Protein AF-A0A8T3VT92-F1 (afdb_monomer_lite)

Radius of gyration: 28.11 Å; chains: 1; bounding box: 39×66×81 Å

pLDDT: mean 75.57, std 18.65, range [38.91, 95.56]

Foldseek 3Di:
DDDPPPLAADPDDDDDWDWDDDPPDIDTDDDPVNCVSNVHDPPDDDDDDDDDDDDPPPDVVVVVVVVVVVPPPPPDDDDDD

Sequence (81 aa):
MEEVATMKCITSSTYPAKVVKSGKVKYVAIPANVLHRMGLEEGDLLDVTISFPKMEEYDMETLRSLRDTDNTNKRSRRESE

Structure (mmCIF, N/CA/C/O backbone):
data_AF-A0A8T3VT92-F1
#
_entry.id   AF-A0A8T3VT92-F1
#
loop_
_atom_site.group_PDB
_atom_site.id
_atom_site.type_symbol
_atom_site.label_atom_id
_atom_site.label_alt_id
_atom_site.label_comp_id
_atom_site.label_asym_id
_atom_site.label_entity_id
_atom_site.label_seq_id
_atom_site.pdbx_PDB_ins_code
_atom_site.Cartn_x
_atom_site.Cartn_y
_atom_site.Cartn_z
_atom_site.occupancy
_atom_site.B_iso_or_equiv
_atom_site.auth_seq_id
_atom_site.auth_comp_id
_atom_site.auth_asym_id
_atom_site.auth_atom_id
_atom_site.pdbx_PDB_model_num
ATOM 1 N N . MET A 1 1 ? 22.836 9.852 -30.725 1.00 43.53 1 MET A N 1
ATOM 2 C CA . MET A 1 1 ? 22.651 9.034 -29.513 1.00 43.53 1 MET A CA 1
ATOM 3 C C . MET A 1 1 ? 21.790 9.863 -28.586 1.00 43.53 1 MET A C 1
ATOM 5 O O . MET A 1 1 ? 22.284 10.853 -28.070 1.00 43.53 1 MET A O 1
ATOM 9 N N . GLU A 1 2 ? 20.494 9.565 -28.512 1.00 47.72 2 GLU A N 1
ATOM 10 C CA . GLU A 1 2 ? 19.609 10.211 -27.539 1.00 47.72 2 GLU A CA 1
ATOM 11 C C . GLU A 1 2 ? 19.944 9.663 -26.155 1.00 47.72 2 GLU A C 1
ATOM 13 O O . GLU A 1 2 ? 19.940 8.453 -25.928 1.00 47.72 2 GLU A O 1
ATOM 18 N N . GLU A 1 3 ? 20.303 10.567 -25.255 1.00 52.62 3 GLU A N 1
ATOM 19 C CA . GLU A 1 3 ? 20.526 10.272 -23.852 1.00 52.62 3 GLU A CA 1
ATOM 20 C C . GLU A 1 3 ? 19.155 9.996 -23.226 1.00 52.62 3 GLU A C 1
ATOM 22 O O . GLU A 1 3 ? 18.380 10.908 -22.934 1.00 52.62 3 GLU A O 1
ATOM 27 N N . VAL A 1 4 ? 18.804 8.715 -23.100 1.00 59.03 4 VAL A N 1
ATOM 28 C CA . VAL A 1 4 ? 17.594 8.300 -22.392 1.00 59.03 4 VAL A CA 1
ATOM 29 C C . VAL A 1 4 ? 17.804 8.666 -20.930 1.00 59.03 4 VAL A C 1
ATOM 31 O O . VAL A 1 4 ? 18.539 7.990 -20.212 1.00 59.03 4 VAL A O 1
ATOM 34 N N . ALA A 1 5 ? 17.185 9.762 -20.494 1.00 57.56 5 ALA A N 1
ATOM 35 C CA . ALA A 1 5 ? 17.142 10.142 -19.094 1.00 57.56 5 ALA A CA 1
ATOM 36 C C . ALA A 1 5 ? 16.485 8.998 -18.307 1.00 57.56 5 ALA A C 1
ATOM 38 O O . ALA A 1 5 ? 15.262 8.863 -18.279 1.00 57.56 5 ALA A O 1
ATOM 39 N N . THR A 1 6 ? 17.295 8.137 -17.690 1.00 59.44 6 THR A N 1
ATOM 40 C CA . THR A 1 6 ? 16.804 7.072 -16.818 1.00 59.44 6 THR A CA 1
ATOM 41 C C . THR A 1 6 ? 16.161 7.733 -15.610 1.00 59.44 6 THR A C 1
ATOM 43 O O . THR A 1 6 ? 16.852 8.267 -14.735 1.00 59.44 6 THR A O 1
ATOM 46 N N . MET A 1 7 ? 14.829 7.753 -15.594 1.00 64.75 7 MET A N 1
ATOM 47 C CA . MET A 1 7 ? 14.044 8.268 -14.483 1.00 64.75 7 MET A CA 1
ATOM 48 C C . MET A 1 7 ? 14.437 7.464 -13.239 1.00 64.75 7 MET A C 1
ATOM 50 O O . MET A 1 7 ? 14.206 6.258 -13.171 1.00 64.75 7 MET A O 1
ATOM 54 N N . LYS A 1 8 ? 15.125 8.104 -12.285 1.00 76.94 8 LYS A N 1
ATOM 55 C CA . LYS A 1 8 ? 15.571 7.426 -11.063 1.00 76.94 8 LYS A CA 1
ATOM 56 C C . LYS A 1 8 ? 14.340 6.941 -10.303 1.00 76.94 8 LYS A C 1
ATOM 58 O O . LYS A 1 8 ? 13.532 7.759 -9.863 1.00 76.94 8 LYS A O 1
ATOM 63 N N . CYS A 1 9 ? 14.210 5.624 -10.171 1.00 83.00 9 CYS A N 1
ATOM 64 C CA . CYS A 1 9 ? 13.126 5.011 -9.419 1.00 83.00 9 CYS A CA 1
ATOM 65 C C . CYS A 1 9 ? 13.251 5.378 -7.935 1.00 83.00 9 CYS A C 1
ATOM 67 O O . CYS A 1 9 ? 14.357 5.447 -7.390 1.00 83.00 9 CYS A O 1
ATOM 69 N N . ILE A 1 10 ? 12.120 5.640 -7.286 1.00 87.19 10 ILE A N 1
ATOM 70 C CA . ILE A 1 10 ? 12.080 5.906 -5.845 1.00 87.19 10 ILE A CA 1
ATOM 71 C C . ILE A 1 10 ? 12.048 4.579 -5.079 1.00 87.19 10 ILE A C 1
ATOM 73 O O . ILE A 1 10 ? 11.395 3.632 -5.505 1.00 87.19 10 ILE A O 1
ATOM 77 N N . THR A 1 11 ? 12.739 4.507 -3.942 1.00 88.25 11 THR A N 1
ATOM 78 C CA . THR A 1 11 ? 12.863 3.271 -3.146 1.00 88.25 11 THR A CA 1
ATOM 79 C C . THR A 1 11 ? 11.715 3.061 -2.162 1.00 88.25 11 THR A C 1
ATOM 81 O O . THR A 1 11 ? 11.431 1.931 -1.781 1.00 88.25 11 THR A O 1
ATOM 84 N N . SER A 1 12 ? 11.040 4.131 -1.742 1.00 91.81 12 SER A N 1
ATOM 85 C CA . SER A 1 12 ? 9.880 4.066 -0.854 1.00 91.81 12 SER A CA 1
ATOM 86 C C . SER A 1 12 ? 8.892 5.195 -1.147 1.00 91.81 12 SER A C 1
ATOM 88 O O . SER A 1 12 ? 9.252 6.257 -1.666 1.00 91.81 12 SER A O 1
ATOM 90 N N . SER A 1 13 ? 7.616 4.963 -0.837 1.00 91.31 13 SER A N 1
ATOM 91 C CA . SER A 1 13 ? 6.562 5.963 -0.981 1.00 91.31 13 SER A CA 1
ATOM 92 C C . SER A 1 13 ? 5.498 5.788 0.096 1.00 91.31 13 SER A C 1
ATOM 94 O O . SER A 1 13 ? 5.073 4.670 0.375 1.00 91.31 13 SER A O 1
ATOM 96 N N . THR A 1 14 ? 5.040 6.905 0.658 1.00 92.88 14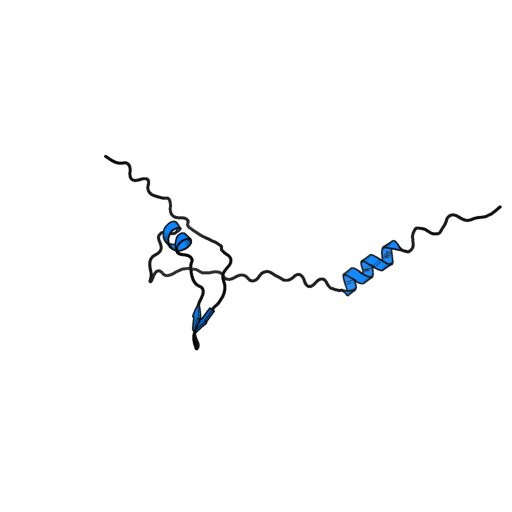 THR A N 1
ATOM 97 C CA . THR A 1 14 ? 3.937 6.950 1.622 1.00 92.88 14 THR A CA 1
ATOM 98 C C . THR A 1 14 ? 2.819 7.797 1.041 1.00 92.88 14 THR A C 1
ATOM 100 O O . THR A 1 14 ? 3.055 8.915 0.580 1.00 92.88 14 THR A O 1
ATOM 103 N N . TYR A 1 15 ? 1.597 7.279 1.067 1.00 91.31 15 TYR A N 1
ATOM 104 C CA . TYR A 1 15 ? 0.419 7.980 0.571 1.00 91.31 15 TYR A CA 1
ATOM 105 C C . TYR A 1 15 ? -0.815 7.602 1.397 1.00 91.31 15 TYR A C 1
ATOM 107 O O . TYR A 1 15 ? -0.894 6.485 1.914 1.00 91.31 15 TYR A O 1
ATOM 115 N N . PRO A 1 16 ? -1.789 8.519 1.541 1.00 91.56 16 PRO A N 1
ATOM 116 C CA . PRO A 1 16 ? -3.063 8.183 2.155 1.00 91.56 16 PRO A CA 1
ATOM 117 C C . PRO A 1 16 ? -3.779 7.152 1.284 1.00 91.56 16 PRO A C 1
ATOM 119 O O . PRO A 1 16 ? -3.881 7.308 0.067 1.00 91.56 16 PRO A O 1
ATOM 122 N N . ALA A 1 17 ? -4.293 6.103 1.914 1.00 91.44 17 ALA A N 1
ATOM 123 C CA . ALA A 1 17 ? -4.975 5.030 1.216 1.00 91.44 17 ALA A CA 1
ATOM 124 C C . ALA A 1 17 ? -6.227 4.591 1.974 1.00 91.44 17 ALA A C 1
ATOM 126 O O . ALA A 1 17 ? -6.345 4.768 3.188 1.00 91.44 17 ALA A O 1
ATOM 127 N N . LYS A 1 18 ? -7.174 4.004 1.242 1.00 91.06 18 LYS A N 1
ATOM 128 C CA . LYS A 1 18 ? -8.402 3.442 1.803 1.00 91.06 18 LYS A CA 1
ATOM 129 C C . LYS A 1 18 ? -8.388 1.931 1.636 1.00 91.06 18 LYS A C 1
ATOM 131 O O . LYS A 1 18 ? -8.177 1.428 0.536 1.00 91.06 18 LYS A O 1
ATOM 136 N N . VAL A 1 19 ? -8.675 1.219 2.722 1.00 91.81 19 VAL A N 1
ATOM 137 C CA . VAL A 1 19 ? -8.911 -0.225 2.670 1.00 91.81 19 VAL A CA 1
ATOM 138 C C . VAL A 1 19 ? -10.296 -0.470 2.081 1.00 91.81 19 VAL A C 1
ATOM 140 O O . VAL A 1 19 ? -11.301 0.019 2.606 1.00 91.81 19 VAL A O 1
ATOM 143 N N . VAL A 1 20 ? -10.351 -1.238 0.998 1.00 93.75 20 VAL A N 1
ATOM 144 C CA . VAL A 1 20 ? -11.595 -1.647 0.339 1.00 93.75 20 VAL A CA 1
ATOM 145 C C . VAL A 1 20 ? -11.831 -3.131 0.601 1.00 93.75 20 VAL A C 1
ATOM 147 O O . VAL A 1 20 ? -10.887 -3.916 0.699 1.00 93.75 20 VAL A O 1
ATOM 150 N N . LYS A 1 21 ? -13.098 -3.524 0.758 1.00 95.56 21 LYS A N 1
ATOM 151 C CA . LYS A 1 21 ? -13.508 -4.914 0.976 1.00 95.56 21 LYS A CA 1
ATOM 152 C C . LYS A 1 21 ? -14.300 -5.405 -0.231 1.00 95.56 21 LYS A C 1
ATOM 154 O O . LYS A 1 21 ? -15.317 -4.807 -0.568 1.00 95.56 21 LYS A O 1
ATOM 159 N N . SER A 1 22 ? -13.870 -6.518 -0.819 1.00 93.12 22 SER A N 1
ATOM 160 C CA . SER A 1 22 ? -14.629 -7.260 -1.829 1.00 93.12 22 SER A CA 1
ATOM 161 C C . SER A 1 22 ? -14.817 -8.698 -1.346 1.00 93.12 22 SER A C 1
ATOM 163 O O . SER A 1 22 ? -13.859 -9.459 -1.194 1.00 93.12 22 SER A O 1
ATOM 165 N N . GLY A 1 23 ? -16.055 -9.052 -0.993 1.00 93.44 23 GLY A N 1
ATOM 166 C CA . GLY A 1 23 ? -16.371 -10.336 -0.366 1.00 93.44 23 GLY A CA 1
ATOM 167 C C . GLY A 1 23 ? -15.609 -10.547 0.948 1.00 93.44 23 GLY A C 1
ATOM 168 O O . GLY A 1 23 ? -15.831 -9.834 1.930 1.00 93.44 23 GLY A O 1
ATOM 169 N N . LYS A 1 24 ? -14.714 -11.542 0.974 1.00 94.38 24 LYS A N 1
ATOM 170 C CA . LYS A 1 24 ? -13.849 -11.854 2.129 1.00 94.38 24 LYS A CA 1
ATOM 171 C C . LYS A 1 24 ? -12.456 -11.217 2.045 1.00 94.38 24 LYS A C 1
ATOM 173 O O . LYS A 1 24 ? -11.721 -11.275 3.026 1.00 94.38 24 LYS A O 1
ATOM 178 N N . VAL A 1 25 ? -12.103 -10.598 0.919 1.00 94.00 25 VAL A N 1
ATOM 179 C CA . VAL A 1 25 ? -10.767 -10.039 0.677 1.00 94.00 25 VAL A CA 1
ATOM 180 C C . VAL A 1 25 ? -10.764 -8.544 0.983 1.00 94.00 25 VAL A C 1
ATOM 182 O O . VAL A 1 25 ? -11.695 -7.817 0.623 1.00 94.00 25 VAL A O 1
ATOM 185 N N . LYS A 1 26 ? -9.712 -8.086 1.663 1.00 93.38 26 LYS A N 1
ATOM 186 C CA . LYS A 1 26 ? -9.409 -6.665 1.849 1.00 93.38 26 LYS A CA 1
ATOM 187 C C . LYS A 1 26 ? -8.200 -6.319 0.995 1.00 93.38 26 LYS A C 1
ATOM 189 O O . LYS A 1 26 ? -7.226 -7.063 1.012 1.00 93.38 26 LYS A O 1
ATOM 194 N N . TYR A 1 27 ? -8.263 -5.205 0.283 1.00 92.88 27 TYR A N 1
ATOM 195 C CA . TYR A 1 27 ? -7.163 -4.730 -0.549 1.00 92.88 27 TYR A CA 1
ATOM 196 C C . TYR A 1 27 ? -6.993 -3.219 -0.409 1.00 92.88 27 TYR A C 1
ATOM 198 O O . TYR A 1 27 ? -7.913 -2.496 -0.010 1.00 92.88 27 TYR A O 1
ATOM 206 N N . VAL A 1 28 ? -5.789 -2.760 -0.733 1.00 92.38 28 VAL A N 1
ATOM 207 C CA . VAL A 1 28 ? -5.427 -1.349 -0.845 1.00 92.38 28 VAL A CA 1
ATOM 208 C C . VAL A 1 28 ? -4.990 -1.125 -2.285 1.00 92.38 28 VAL A C 1
ATOM 210 O O . VAL A 1 28 ? -4.135 -1.848 -2.785 1.00 92.38 28 VAL A O 1
ATOM 213 N N . ALA A 1 29 ? -5.607 -0.163 -2.966 1.00 91.12 29 ALA A N 1
ATOM 214 C CA . ALA A 1 29 ? -5.225 0.173 -4.331 1.00 91.12 29 ALA A CA 1
ATOM 215 C C . ALA A 1 29 ? -3.939 1.009 -4.323 1.00 91.12 29 ALA A C 1
ATOM 217 O O . ALA A 1 29 ? -3.873 2.029 -3.632 1.00 91.12 29 ALA A O 1
ATOM 218 N N . ILE A 1 30 ? -2.946 0.589 -5.108 1.00 90.94 30 ILE A N 1
ATOM 219 C CA . ILE A 1 30 ? -1.718 1.353 -5.330 1.00 90.94 30 ILE A CA 1
ATOM 220 C C . ILE A 1 30 ? -1.967 2.330 -6.489 1.00 90.94 30 ILE A C 1
ATOM 222 O O . ILE A 1 30 ? -2.371 1.900 -7.570 1.00 90.94 30 ILE A O 1
ATOM 226 N N . PRO A 1 31 ? -1.750 3.642 -6.305 1.00 92.12 31 PRO A N 1
ATOM 227 C CA . PRO A 1 31 ? -1.873 4.612 -7.387 1.00 92.12 31 PRO A CA 1
ATOM 228 C C . PRO A 1 31 ? -0.896 4.338 -8.546 1.00 92.12 31 PRO A C 1
ATOM 230 O O . PRO A 1 31 ? 0.282 4.063 -8.319 1.00 92.12 31 PRO A O 1
ATOM 233 N N . ALA A 1 32 ? -1.343 4.498 -9.797 1.00 91.75 32 ALA A N 1
ATOM 234 C CA . ALA A 1 32 ? -0.517 4.239 -10.988 1.00 91.75 32 ALA A CA 1
ATOM 235 C C . ALA A 1 32 ? 0.772 5.084 -11.036 1.00 91.75 32 ALA A C 1
ATOM 237 O O . ALA A 1 32 ? 1.830 4.619 -11.445 1.00 91.75 32 ALA A O 1
ATOM 238 N N . ASN A 1 33 ? 0.719 6.322 -10.539 1.00 90.88 33 ASN A N 1
ATOM 239 C CA . ASN A 1 33 ? 1.895 7.185 -10.421 1.00 90.88 33 ASN A CA 1
ATOM 240 C C . ASN A 1 33 ? 2.912 6.688 -9.377 1.00 90.88 33 ASN A C 1
ATOM 242 O O . ASN A 1 33 ? 4.079 7.072 -9.437 1.00 90.88 33 ASN A O 1
ATOM 246 N N . VAL A 1 34 ? 2.492 5.899 -8.386 1.00 91.12 34 VAL A N 1
ATOM 247 C CA . VAL A 1 34 ? 3.405 5.247 -7.438 1.00 91.12 34 VAL A CA 1
ATOM 248 C C . VAL A 1 34 ? 4.062 4.051 -8.118 1.00 91.12 34 VAL A C 1
ATOM 250 O O . VAL A 1 34 ? 5.286 3.980 -8.090 1.00 91.12 34 VAL A O 1
ATOM 253 N N . LEU A 1 35 ? 3.286 3.212 -8.817 1.00 91.81 35 LEU A N 1
ATOM 254 C CA . LEU A 1 35 ? 3.815 2.088 -9.605 1.00 91.81 35 LEU A CA 1
ATOM 255 C C . LEU A 1 35 ? 4.884 2.554 -10.602 1.00 91.81 35 LEU A C 1
ATOM 257 O O . LEU A 1 35 ? 6.018 2.087 -10.552 1.00 91.81 35 LEU A O 1
ATOM 261 N N . HIS A 1 36 ? 4.572 3.562 -11.424 1.00 90.56 36 HIS A N 1
ATOM 262 C CA . HIS A 1 36 ? 5.504 4.077 -12.433 1.00 90.56 36 HIS A CA 1
ATOM 263 C C . HIS A 1 36 ? 6.776 4.680 -11.824 1.00 90.56 36 HIS A C 1
ATOM 265 O O . HIS A 1 36 ? 7.865 4.483 -12.351 1.00 90.56 36 HIS A O 1
ATOM 271 N N . ARG A 1 37 ? 6.663 5.428 -10.716 1.00 90.50 37 ARG A N 1
ATOM 272 C CA . ARG A 1 37 ? 7.835 6.052 -10.073 1.00 90.50 37 ARG A CA 1
ATOM 273 C C . ARG A 1 37 ? 8.719 5.047 -9.347 1.00 90.50 37 ARG A C 1
ATOM 275 O O . ARG A 1 37 ? 9.896 5.334 -9.153 1.00 90.50 37 ARG A O 1
ATOM 282 N N . MET A 1 38 ? 8.154 3.930 -8.899 1.00 91.25 38 MET A N 1
ATOM 283 C CA . MET A 1 38 ? 8.900 2.854 -8.248 1.00 91.25 38 MET A CA 1
ATOM 284 C C . MET A 1 38 ? 9.403 1.801 -9.243 1.00 91.25 38 MET A C 1
ATOM 286 O O . MET A 1 38 ? 10.240 0.994 -8.863 1.00 91.25 38 MET A O 1
ATOM 290 N N . GLY A 1 39 ? 8.939 1.833 -10.498 1.00 91.62 39 GLY A N 1
ATOM 291 C CA . GLY A 1 39 ? 9.284 0.827 -11.503 1.00 91.62 39 GLY A CA 1
ATOM 292 C C . GLY A 1 39 ? 8.707 -0.550 -11.171 1.00 91.62 39 GLY A C 1
ATOM 293 O O . GLY A 1 39 ? 9.387 -1.544 -11.379 1.00 91.62 39 GLY A O 1
ATOM 294 N N . LEU A 1 40 ? 7.497 -0.583 -10.601 1.00 90.94 40 LEU A N 1
ATOM 295 C CA . LEU A 1 40 ? 6.827 -1.809 -10.160 1.00 90.94 40 LEU A CA 1
ATOM 296 C C . LEU A 1 40 ? 5.853 -2.331 -11.213 1.00 90.94 40 LEU A C 1
ATOM 298 O O . LEU A 1 40 ? 5.136 -1.544 -11.842 1.00 90.94 40 LEU A O 1
ATOM 302 N N . GLU A 1 41 ? 5.766 -3.652 -11.312 1.00 91.94 41 GLU A N 1
ATOM 303 C CA . GLU A 1 41 ? 4.842 -4.377 -12.179 1.00 91.94 41 GLU A CA 1
ATOM 304 C C . GLU A 1 41 ? 3.857 -5.242 -11.372 1.00 91.94 41 GLU A C 1
ATOM 306 O O . GLU A 1 41 ? 4.012 -5.495 -10.172 1.00 91.94 41 GLU A O 1
ATOM 311 N N . GLU A 1 42 ? 2.775 -5.678 -12.023 1.00 89.94 42 GLU A N 1
ATOM 312 C CA . GLU A 1 42 ? 1.820 -6.591 -11.395 1.00 89.94 42 GLU A CA 1
ATOM 313 C C . GLU A 1 42 ? 2.482 -7.944 -11.105 1.00 89.94 42 GLU A C 1
ATOM 315 O O . GLU A 1 42 ? 2.989 -8.610 -12.004 1.00 89.94 42 GLU A O 1
ATOM 320 N N . GLY A 1 43 ? 2.429 -8.373 -9.843 1.00 92.12 43 GLY A N 1
ATOM 321 C CA . GLY A 1 43 ? 3.050 -9.618 -9.382 1.00 92.12 43 GLY A CA 1
ATOM 322 C C . GLY A 1 43 ? 4.305 -9.411 -8.535 1.00 92.12 43 GLY A C 1
ATOM 323 O O . GLY A 1 43 ? 4.730 -10.358 -7.871 1.00 92.12 43 GLY A O 1
ATOM 324 N N . ASP A 1 44 ? 4.840 -8.190 -8.483 1.00 92.25 44 ASP A N 1
ATOM 325 C CA . ASP A 1 44 ? 5.971 -7.865 -7.618 1.00 92.25 44 ASP A CA 1
ATOM 326 C C . ASP A 1 44 ? 5.621 -8.009 -6.130 1.00 92.25 44 ASP A C 1
ATOM 328 O O . ASP A 1 44 ? 4.548 -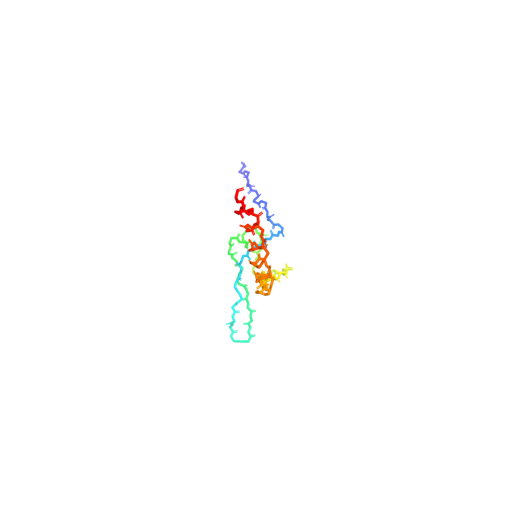7.617 -5.656 1.00 92.25 44 ASP A O 1
ATOM 332 N N . LEU A 1 45 ? 6.565 -8.566 -5.370 1.00 92.69 45 LEU A N 1
ATOM 333 C CA . LEU A 1 45 ? 6.479 -8.681 -3.917 1.00 92.69 45 LEU A CA 1
ATOM 334 C C . LEU A 1 45 ? 6.973 -7.386 -3.269 1.00 92.69 45 LEU A C 1
ATOM 336 O O . LEU A 1 45 ? 8.074 -6.922 -3.554 1.00 92.69 45 LEU A O 1
ATOM 340 N N . LEU A 1 46 ? 6.159 -6.823 -2.373 1.00 90.44 46 LEU A N 1
ATOM 341 C CA . LEU A 1 46 ? 6.413 -5.531 -1.736 1.00 90.44 46 LEU A CA 1
ATOM 342 C C . LEU A 1 46 ? 6.312 -5.636 -0.217 1.00 90.44 46 LEU A C 1
ATOM 344 O O . LEU A 1 46 ? 5.337 -6.174 0.312 1.00 90.44 46 LEU A O 1
ATOM 348 N N . ASP A 1 47 ? 7.264 -5.020 0.478 1.00 91.88 47 ASP A N 1
ATOM 349 C CA . ASP A 1 47 ? 7.168 -4.783 1.915 1.00 91.88 47 ASP A CA 1
ATOM 350 C C . ASP A 1 47 ? 6.268 -3.566 2.176 1.00 91.88 47 ASP A C 1
ATOM 352 O O . ASP A 1 47 ? 6.576 -2.440 1.778 1.00 91.88 47 ASP A O 1
ATOM 356 N N . VAL A 1 48 ? 5.131 -3.781 2.848 1.00 91.56 48 VAL A N 1
ATOM 357 C CA . VAL A 1 48 ? 4.110 -2.743 3.074 1.00 91.56 48 VAL A CA 1
ATOM 358 C C . VAL A 1 48 ? 3.916 -2.483 4.562 1.00 91.56 48 VAL A C 1
ATOM 360 O O . VAL A 1 48 ? 3.694 -3.397 5.351 1.00 91.56 48 VAL A O 1
ATOM 363 N N . THR A 1 49 ? 3.919 -1.204 4.943 1.00 93.38 49 THR A N 1
ATOM 364 C CA . THR A 1 49 ? 3.540 -0.748 6.288 1.00 93.38 49 THR A CA 1
ATOM 365 C C . THR A 1 49 ? 2.234 0.038 6.223 1.00 93.38 49 THR A C 1
ATOM 367 O O . THR A 1 49 ? 2.105 0.962 5.422 1.00 93.38 49 THR A O 1
ATOM 370 N N . ILE A 1 50 ? 1.269 -0.301 7.083 1.00 90.88 50 ILE A N 1
ATOM 371 C CA . ILE A 1 50 ? -0.004 0.423 7.218 1.00 90.88 50 ILE A CA 1
ATOM 372 C C . ILE A 1 50 ? -0.018 1.122 8.575 1.00 90.88 50 ILE A C 1
ATOM 374 O O . ILE A 1 50 ? 0.060 0.467 9.613 1.00 90.88 50 ILE A O 1
ATOM 378 N N . SER A 1 51 ? -0.147 2.447 8.567 1.00 90.56 51 SER A N 1
ATOM 379 C CA . SER A 1 51 ? -0.278 3.263 9.773 1.00 90.56 51 SER A CA 1
ATOM 380 C C . SER A 1 51 ? -1.649 3.935 9.828 1.00 90.56 51 SER A C 1
ATOM 382 O O . SER A 1 51 ? -2.170 4.419 8.823 1.00 90.56 51 SER A O 1
ATOM 384 N N . PHE A 1 52 ? -2.242 3.964 11.022 1.00 85.19 52 PHE A N 1
ATOM 385 C CA . PHE A 1 52 ? -3.437 4.753 11.305 1.00 85.19 52 PHE A CA 1
ATOM 386 C C . PHE A 1 52 ? -3.018 6.002 12.079 1.00 85.19 52 PHE A C 1
ATOM 388 O O . PHE A 1 52 ? -2.210 5.885 13.007 1.00 85.19 52 PHE A O 1
ATOM 395 N N . PRO A 1 53 ? -3.535 7.190 11.727 1.00 82.06 53 PRO A N 1
ATOM 396 C CA . PRO A 1 53 ? -3.300 8.369 12.541 1.00 82.06 53 PRO A CA 1
ATOM 397 C C . PRO A 1 53 ? -3.872 8.117 13.937 1.00 82.06 53 PRO A C 1
ATOM 399 O O . PRO A 1 53 ? -4.999 7.637 14.078 1.00 82.06 53 PRO A O 1
ATOM 402 N N . LYS A 1 54 ? -3.090 8.426 14.973 1.00 78.81 54 LYS A N 1
ATOM 403 C CA . LYS A 1 54 ? -3.612 8.451 16.337 1.00 78.81 54 LYS A CA 1
ATOM 404 C C . LYS A 1 54 ? -4.589 9.619 16.415 1.00 78.81 54 LYS A C 1
ATOM 406 O O . LYS A 1 54 ? -4.185 10.759 16.198 1.00 78.81 54 LYS A O 1
ATOM 411 N N . MET A 1 55 ? -5.860 9.340 16.689 1.00 70.19 55 MET A N 1
ATOM 412 C CA . MET A 1 55 ? -6.728 10.382 17.221 1.00 70.19 55 MET A CA 1
ATOM 413 C C . MET A 1 55 ? -6.212 10.674 18.624 1.00 70.19 55 MET A C 1
ATOM 415 O O . MET A 1 55 ? -6.234 9.796 19.483 1.00 70.19 55 MET A O 1
ATOM 419 N N . GLU A 1 56 ? -5.677 11.873 18.835 1.00 71.06 56 GLU A N 1
ATOM 420 C CA . GLU A 1 56 ? -5.522 12.382 20.189 1.00 71.06 56 GLU A CA 1
ATOM 421 C C . GLU A 1 56 ? -6.935 12.565 20.738 1.00 71.06 56 GLU A C 1
ATOM 423 O O . GLU A 1 56 ? -7.663 13.484 20.360 1.00 71.06 56 GLU A O 1
ATOM 428 N N . GLU A 1 57 ? -7.367 11.618 21.565 1.00 63.97 57 GLU A N 1
ATOM 429 C CA . GLU A 1 57 ? -8.529 11.815 22.411 1.00 63.97 57 GLU A CA 1
ATOM 430 C C . GLU A 1 57 ? -8.141 12.912 23.401 1.00 63.97 57 GLU A C 1
ATOM 432 O O . GLU A 1 57 ? -7.403 12.677 24.357 1.00 63.97 57 GLU A O 1
ATOM 437 N N . TYR A 1 58 ? -8.572 14.145 23.131 1.00 60.31 58 TYR A N 1
ATOM 438 C CA . TYR A 1 58 ? -8.510 15.191 24.137 1.00 60.31 58 TYR A CA 1
ATOM 439 C C . TYR A 1 58 ? -9.400 14.752 25.289 1.00 60.31 58 TYR A C 1
ATOM 441 O O . TYR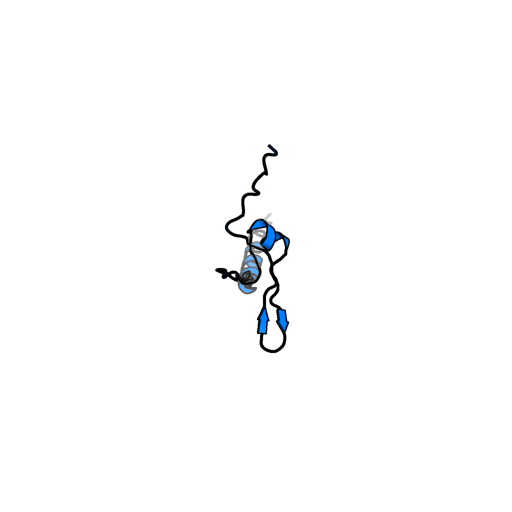 A 1 58 ? -10.629 14.782 25.188 1.00 60.31 58 TYR A O 1
ATOM 449 N N . ASP A 1 59 ? -8.769 14.330 26.377 1.00 60.69 59 ASP A N 1
ATOM 450 C CA . ASP A 1 59 ? -9.473 14.056 27.609 1.00 60.69 59 ASP A CA 1
ATOM 451 C C . ASP A 1 59 ? -10.152 15.350 28.080 1.00 60.69 59 ASP A C 1
ATOM 453 O O . ASP A 1 59 ? -9.515 16.354 28.426 1.00 60.69 59 ASP A O 1
ATOM 457 N N . MET A 1 60 ? -11.482 15.334 28.044 1.00 62.97 60 MET A N 1
ATOM 458 C CA . MET A 1 60 ? -12.327 16.451 28.451 1.00 62.97 60 MET A CA 1
ATOM 459 C C . MET A 1 60 ? -12.101 16.826 29.924 1.00 62.97 60 MET A C 1
ATOM 461 O O . MET A 1 60 ? -12.389 17.967 30.294 1.00 62.97 60 MET A O 1
ATOM 465 N N . GLU A 1 61 ? -11.563 15.929 30.762 1.00 61.44 61 GLU A N 1
ATOM 466 C CA . GLU A 1 61 ? -11.155 16.257 32.138 1.00 61.44 61 GLU A CA 1
ATOM 467 C C . GLU A 1 61 ? -9.947 17.203 32.177 1.00 61.44 61 GLU A C 1
ATOM 469 O O . GLU A 1 61 ? -9.907 18.138 32.986 1.00 61.44 61 GLU A O 1
ATOM 474 N N . THR A 1 62 ? -9.010 17.055 31.238 1.00 60.09 62 THR A N 1
ATOM 475 C CA . THR A 1 62 ? -7.828 17.927 31.142 1.00 60.09 62 THR A CA 1
ATOM 476 C C . THR A 1 62 ? -8.223 19.331 30.667 1.00 60.09 62 THR A C 1
ATOM 478 O O . THR A 1 62 ? -7.760 20.337 31.207 1.00 60.09 62 THR A O 1
ATOM 481 N N . LEU A 1 63 ? -9.155 19.420 29.709 1.00 60.50 63 LEU A N 1
ATOM 482 C CA . LEU A 1 63 ? -9.694 20.700 29.228 1.00 60.50 63 LEU A CA 1
ATOM 483 C C . LEU A 1 63 ? -10.537 21.433 30.283 1.00 60.50 63 LEU A C 1
ATOM 485 O O . LEU A 1 63 ? -10.512 22.664 30.336 1.00 60.50 63 LEU A O 1
ATOM 489 N N . ARG A 1 64 ? -11.267 20.706 31.141 1.00 59.69 64 ARG A N 1
ATOM 490 C CA . ARG A 1 64 ? -11.983 21.309 32.281 1.00 59.69 64 ARG A CA 1
ATOM 491 C C . ARG A 1 64 ? -11.010 21.903 33.297 1.00 59.69 64 ARG A C 1
ATOM 493 O O . ARG A 1 64 ? -11.182 23.054 33.684 1.00 59.69 64 ARG A O 1
ATOM 500 N N . SER A 1 65 ? -9.946 21.172 33.621 1.00 59.66 65 SER A N 1
ATOM 501 C CA . SER A 1 65 ? -8.921 21.604 34.580 1.00 59.66 65 SER A CA 1
ATOM 502 C C . SER A 1 65 ? -8.219 22.907 34.167 1.00 59.66 65 SER A C 1
ATOM 504 O O . SER A 1 65 ? -7.945 23.753 35.013 1.00 59.66 65 SER A O 1
ATOM 506 N N . LEU A 1 66 ? -7.990 23.116 32.864 1.00 58.88 66 LEU A N 1
ATOM 507 C CA . LEU A 1 66 ? -7.400 24.354 32.329 1.00 58.88 66 LEU A CA 1
ATOM 508 C C . LEU A 1 66 ? -8.335 25.571 32.436 1.00 58.88 66 LEU A C 1
ATOM 510 O O . LEU A 1 66 ? -7.865 26.702 32.558 1.00 58.88 66 LEU A O 1
ATOM 514 N N . ARG A 1 67 ? -9.656 25.359 32.402 1.00 56.09 67 ARG A N 1
ATOM 515 C CA . ARG A 1 67 ? -10.651 26.441 32.459 1.00 56.09 67 ARG A CA 1
ATOM 516 C C . ARG A 1 67 ? -10.843 26.985 33.877 1.00 56.09 67 ARG A C 1
ATOM 518 O O . ARG A 1 67 ? -11.148 28.166 34.035 1.00 56.09 67 ARG A O 1
ATOM 525 N N . ASP A 1 68 ? -10.636 26.149 34.891 1.00 54.09 68 ASP A N 1
ATOM 526 C CA . ASP A 1 68 ? -10.796 26.535 36.297 1.00 54.09 68 ASP A CA 1
ATOM 527 C C . ASP A 1 68 ? -9.584 27.307 36.855 1.00 54.09 68 ASP A C 1
ATOM 529 O O . ASP A 1 68 ? -9.727 28.090 37.797 1.00 54.09 68 ASP A O 1
ATOM 533 N N . THR A 1 69 ? -8.402 27.184 36.241 1.00 56.00 69 THR A N 1
ATOM 534 C CA . THR A 1 69 ? -7.191 27.923 36.651 1.00 56.00 69 THR A CA 1
ATOM 535 C C . THR A 1 69 ? -7.160 29.401 36.245 1.00 56.00 69 THR A C 1
ATOM 537 O O . THR A 1 69 ? -6.422 30.173 36.854 1.00 56.00 69 THR A O 1
ATOM 540 N N . ASP A 1 70 ? -7.973 29.839 35.279 1.00 48.44 70 ASP A N 1
ATOM 541 C CA . ASP A 1 70 ? -7.976 31.237 34.804 1.00 48.44 70 ASP A CA 1
ATOM 542 C C . ASP A 1 70 ? -8.885 32.177 35.625 1.00 48.44 70 ASP A C 1
ATOM 544 O O . ASP A 1 70 ? -8.873 33.395 35.432 1.00 48.44 70 ASP A O 1
ATOM 548 N N . ASN A 1 71 ? -9.674 31.649 36.572 1.00 48.59 71 ASN A N 1
ATOM 549 C CA . ASN A 1 71 ? -10.729 32.426 37.236 1.00 48.59 71 ASN A CA 1
ATOM 550 C C . ASN A 1 71 ? -10.417 32.870 38.679 1.00 48.59 71 ASN A C 1
ATOM 552 O O . ASN A 1 71 ? -11.236 33.546 39.302 1.00 48.59 71 ASN A O 1
ATOM 556 N N . THR A 1 72 ? -9.244 32.546 39.233 1.00 49.22 72 THR A N 1
ATOM 557 C CA . THR A 1 72 ? -8.897 32.895 40.628 1.00 49.22 72 THR A 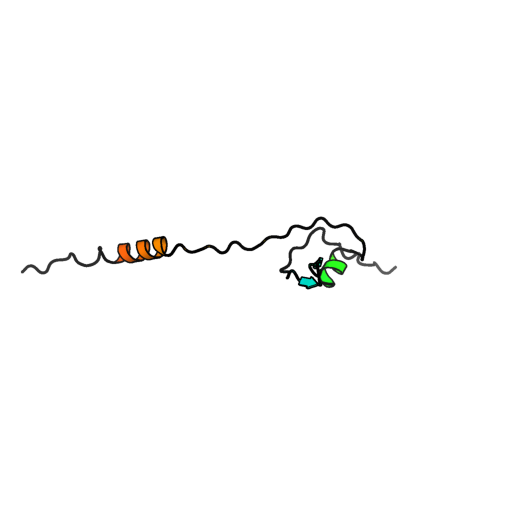CA 1
ATOM 558 C C . THR A 1 72 ? -7.894 34.037 40.790 1.00 49.22 72 THR A C 1
ATOM 560 O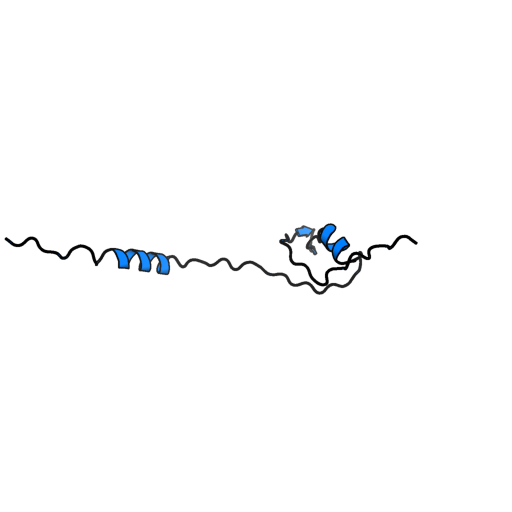 O . THR A 1 72 ? -7.662 34.451 41.922 1.00 49.22 72 THR A O 1
ATOM 563 N N . ASN A 1 73 ? -7.363 34.637 39.713 1.00 46.56 73 ASN A N 1
ATOM 564 C CA . ASN A 1 73 ? -6.297 35.648 39.846 1.00 46.56 73 ASN A CA 1
ATOM 565 C C . ASN A 1 73 ? -6.643 37.088 39.405 1.00 46.56 73 ASN A C 1
ATOM 567 O O . ASN A 1 73 ? -5.744 37.880 39.130 1.00 46.56 73 ASN A O 1
ATOM 571 N N . LYS A 1 74 ? -7.929 37.475 39.336 1.00 50.34 74 LYS A N 1
ATOM 572 C CA . LYS A 1 74 ? -8.332 38.858 38.967 1.00 50.34 74 LYS A CA 1
ATOM 573 C C . LYS A 1 74 ? -9.372 39.532 39.872 1.00 50.34 74 LYS A C 1
ATOM 575 O O . LYS A 1 74 ? -10.059 40.450 39.429 1.00 50.34 74 LYS A O 1
ATOM 580 N N . ARG A 1 75 ? -9.487 39.156 41.150 1.00 51.94 75 ARG A N 1
ATOM 581 C CA . ARG A 1 75 ? -10.291 39.927 42.126 1.00 51.94 75 ARG A CA 1
ATOM 582 C C . ARG A 1 75 ? -9.623 40.022 43.494 1.00 51.94 75 ARG A C 1
ATOM 584 O O . ARG A 1 75 ? -10.118 39.505 44.485 1.00 51.94 75 ARG A O 1
ATOM 591 N N . SER A 1 76 ? -8.506 40.733 43.558 1.00 50.22 76 SER A N 1
ATOM 592 C CA . SER A 1 76 ? -7.958 41.210 44.830 1.00 50.22 76 SER A CA 1
ATOM 593 C C . SER A 1 76 ? -7.125 42.475 44.627 1.00 50.22 76 SER A C 1
ATOM 595 O O . SER A 1 76 ? -5.911 42.496 44.791 1.00 50.22 76 SER A O 1
ATOM 597 N N . ARG A 1 77 ? -7.798 43.589 44.327 1.00 46.19 77 ARG A N 1
ATOM 598 C CA . ARG A 1 77 ? -7.323 44.895 44.791 1.00 46.19 77 ARG A CA 1
ATOM 599 C C . ARG A 1 77 ? -8.518 45.678 45.320 1.00 46.19 77 ARG A C 1
ATOM 601 O O . ARG A 1 77 ? -9.384 46.100 44.568 1.00 46.19 77 ARG A O 1
ATOM 608 N N . ARG A 1 78 ? -8.557 45.699 46.650 1.00 42.31 78 ARG A N 1
ATOM 609 C CA . ARG A 1 78 ? -9.570 46.241 47.549 1.00 42.31 78 ARG A CA 1
ATOM 610 C C . ARG A 1 78 ? -9.947 47.679 47.196 1.00 42.31 78 ARG A C 1
ATOM 612 O O . ARG A 1 78 ? -9.066 48.520 47.049 1.00 42.31 78 ARG A O 1
ATOM 619 N N . GLU A 1 79 ? -11.250 47.930 47.167 1.00 45.44 79 GLU A N 1
ATOM 620 C CA . GLU A 1 79 ? -11.829 49.153 47.717 1.00 45.44 79 GLU A CA 1
ATOM 621 C C . GLU A 1 79 ? -11.566 49.154 49.229 1.00 45.44 79 GLU A C 1
ATOM 623 O O . GLU A 1 79 ? -11.922 48.200 49.925 1.00 45.44 79 GLU A O 1
ATOM 628 N N . SER A 1 80 ? -10.890 50.180 49.733 1.00 43.19 80 SER A N 1
ATOM 629 C CA . SER A 1 80 ? -10.907 50.609 51.135 1.00 43.19 80 SER 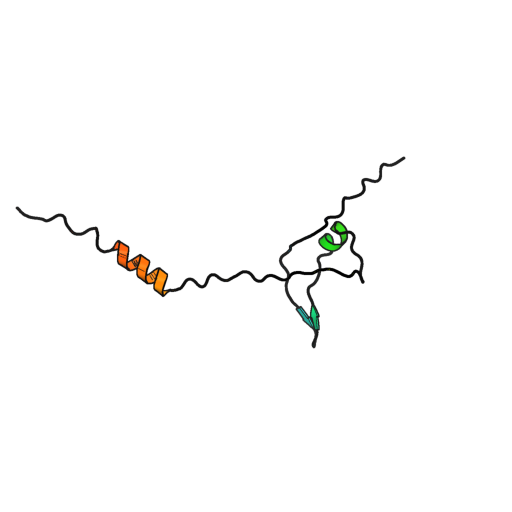A CA 1
ATOM 630 C C . SER A 1 80 ? -10.449 52.068 51.131 1.00 43.19 80 SER A C 1
ATOM 632 O O . SER A 1 80 ? -9.299 52.317 50.783 1.00 43.19 80 SER A O 1
ATOM 634 N N . GLU A 1 81 ? -11.424 52.946 51.384 1.00 38.91 81 GLU A N 1
ATOM 635 C CA . GLU A 1 81 ? -11.385 54.334 51.896 1.00 38.91 81 GLU A CA 1
ATOM 636 C C . GLU A 1 81 ? -10.135 55.202 51.673 1.00 38.91 81 GLU A C 1
ATOM 638 O O . GLU A 1 81 ? -9.043 54.871 52.185 1.00 38.91 81 GLU A O 1
#

Secondary structure (DSSP, 8-state):
----------S-------EEEETTEEEEPPPHHHHHHHT--TT--------PPP-----HHHHHHHHHTTSSSS-------